Protein AF-A0A2D7X1Q6-F1 (afdb_monomer)

Mean predicted aligned error: 8.94 Å

Structure (mmCIF, N/CA/C/O backbone):
data_AF-A0A2D7X1Q6-F1
#
_entry.id   AF-A0A2D7X1Q6-F1
#
loop_
_atom_site.group_PDB
_atom_site.id
_atom_site.type_symbol
_atom_site.label_atom_id
_atom_site.label_alt_id
_atom_site.label_comp_id
_atom_site.label_asym_id
_atom_site.label_entity_id
_atom_site.label_seq_id
_atom_site.pdbx_PDB_ins_code
_atom_site.Cartn_x
_atom_site.Cartn_y
_atom_site.Cartn_z
_atom_site.occupancy
_atom_site.B_iso_or_equiv
_atom_site.auth_seq_id
_atom_site.auth_comp_id
_atom_site.auth_asym_id
_atom_site.auth_atom_id
_atom_site.pdbx_PDB_model_num
ATOM 1 N N . MET A 1 1 ? -35.475 -13.681 11.401 1.00 37.97 1 MET A N 1
ATOM 2 C CA . MET A 1 1 ? -34.870 -12.808 12.432 1.00 37.97 1 MET A CA 1
ATOM 3 C C . MET A 1 1 ? -33.522 -12.323 11.919 1.00 37.97 1 MET A C 1
ATOM 5 O O . MET A 1 1 ? -32.548 -13.057 12.007 1.00 37.97 1 MET A O 1
ATOM 9 N N . SER A 1 2 ? -33.467 -11.133 11.322 1.00 39.12 2 SER A N 1
ATOM 10 C CA . SER A 1 2 ? -32.211 -10.564 10.817 1.00 39.12 2 SER A CA 1
ATOM 11 C C . SER A 1 2 ? -31.466 -9.887 11.966 1.00 39.12 2 SER A C 1
ATOM 13 O O . SER A 1 2 ? -31.997 -8.979 12.609 1.00 39.12 2 SER A O 1
ATOM 15 N N . LYS A 1 3 ? -30.260 -10.377 12.273 1.00 38.25 3 LYS A N 1
ATOM 16 C CA . LYS A 1 3 ? -29.375 -9.800 13.291 1.00 38.25 3 LYS A CA 1
ATOM 17 C C . LYS A 1 3 ? -29.028 -8.363 12.891 1.00 38.25 3 LYS A C 1
ATOM 19 O O . LYS A 1 3 ? -28.549 -8.116 11.791 1.00 38.25 3 LYS A O 1
ATOM 24 N N . LYS A 1 4 ? -29.289 -7.417 13.795 1.00 36.44 4 LYS A N 1
ATOM 25 C CA . LYS A 1 4 ? -28.905 -6.008 13.655 1.00 36.44 4 LYS A CA 1
ATOM 26 C C . LYS A 1 4 ? -27.375 -5.900 13.645 1.00 36.44 4 LYS A C 1
ATOM 28 O O . LYS A 1 4 ? -26.753 -6.169 14.670 1.00 36.44 4 LYS A O 1
ATOM 33 N N . LEU A 1 5 ? -26.786 -5.459 12.534 1.00 44.16 5 LEU A N 1
ATOM 34 C CA . LEU A 1 5 ? -25.429 -4.908 12.516 1.00 44.16 5 LEU A CA 1
ATOM 35 C C . LEU A 1 5 ? -25.474 -3.546 13.216 1.00 44.16 5 LEU A C 1
ATOM 37 O O . LEU A 1 5 ? -25.910 -2.550 12.645 1.00 44.16 5 LEU A O 1
ATOM 41 N N . LYS A 1 6 ? -25.074 -3.506 14.489 1.00 38.91 6 LYS A N 1
ATOM 42 C CA . LYS A 1 6 ? -24.749 -2.246 15.163 1.00 38.91 6 LYS A CA 1
ATOM 43 C C . LYS A 1 6 ? -23.314 -1.881 14.801 1.00 38.91 6 LYS A C 1
ATOM 45 O O . LYS A 1 6 ? -22.412 -2.028 15.617 1.00 38.91 6 LYS A O 1
ATOM 50 N N . ASN A 1 7 ? -23.121 -1.401 13.579 1.00 47.66 7 ASN A N 1
ATOM 51 C CA . ASN A 1 7 ? -21.917 -0.664 13.224 1.00 47.66 7 ASN A CA 1
ATOM 52 C C . ASN A 1 7 ? -21.979 0.682 13.962 1.00 47.66 7 ASN A C 1
ATOM 54 O O . ASN A 1 7 ? -22.537 1.652 13.460 1.00 47.66 7 ASN A O 1
ATOM 58 N N . LYS A 1 8 ? -21.488 0.713 15.207 1.00 41.91 8 LYS A N 1
ATOM 59 C CA . LYS A 1 8 ? -21.227 1.961 15.931 1.00 41.91 8 LYS A CA 1
ATOM 60 C C . LYS A 1 8 ? -19.909 2.525 15.407 1.00 41.91 8 LYS A C 1
ATOM 62 O O . LYS A 1 8 ? -18.859 2.233 15.964 1.00 41.91 8 LYS A O 1
ATOM 67 N N . PHE A 1 9 ? -19.974 3.277 14.317 1.00 53.94 9 PHE A N 1
ATOM 68 C CA . PHE A 1 9 ? -18.867 4.126 13.893 1.00 53.94 9 PHE A CA 1
ATOM 69 C C . PHE A 1 9 ? -19.153 5.544 14.371 1.00 53.94 9 PHE A C 1
ATOM 71 O O . PHE A 1 9 ? -20.186 6.117 14.031 1.00 53.94 9 PHE A O 1
ATOM 78 N N . GLU A 1 10 ? -18.241 6.074 15.178 1.00 46.03 10 GLU A N 1
ATOM 79 C CA . GLU A 1 10 ? -18.196 7.474 15.596 1.00 46.03 10 GLU A CA 1
ATOM 80 C C . GLU A 1 10 ? -16.799 8.060 15.301 1.00 46.03 10 GLU A C 1
ATOM 82 O O . GLU A 1 10 ? -15.846 7.302 15.107 1.00 46.03 10 GLU A O 1
ATOM 87 N N . PRO A 1 11 ? -16.696 9.390 15.128 1.00 45.84 11 PRO A N 1
ATOM 88 C CA . PRO A 1 11 ? -16.008 9.985 13.982 1.00 45.84 11 PRO A CA 1
ATOM 89 C C . PRO A 1 11 ? -14.605 10.532 14.306 1.00 45.84 11 PRO A C 1
ATOM 91 O O . PRO A 1 11 ? -14.367 11.021 15.406 1.00 45.84 11 PRO A O 1
ATOM 94 N N . GLY A 1 12 ? -13.693 10.514 13.317 1.00 46.56 12 GLY A N 1
ATOM 95 C CA . GLY A 1 12 ? -12.387 11.208 13.376 1.00 46.56 12 GLY A CA 1
ATOM 96 C C . GLY A 1 12 ? -11.129 10.331 13.288 1.00 46.56 12 GLY A C 1
ATOM 97 O O . GLY A 1 12 ? -10.021 10.839 13.411 1.00 46.56 12 GLY A O 1
ATOM 98 N N . GLN A 1 13 ? -11.277 9.024 13.081 1.00 49.72 13 GLN A N 1
ATOM 99 C CA . GLN A 1 13 ? -10.181 8.057 12.997 1.00 49.72 13 GLN A CA 1
ATOM 100 C C . GLN A 1 13 ? -10.241 7.423 11.606 1.00 49.72 13 GLN A C 1
ATOM 102 O O . GLN A 1 13 ? -11.259 6.813 11.275 1.00 49.72 13 GLN A O 1
ATOM 107 N N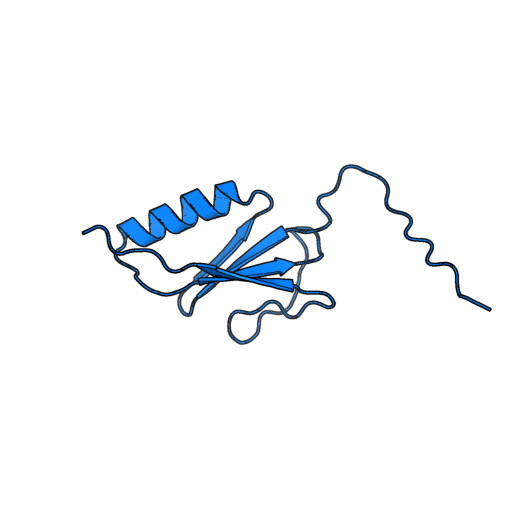 . ASN A 1 14 ? -9.212 7.578 10.768 1.00 56.16 14 ASN A N 1
ATOM 108 C CA . ASN A 1 14 ? -9.145 6.835 9.509 1.00 56.16 14 ASN A CA 1
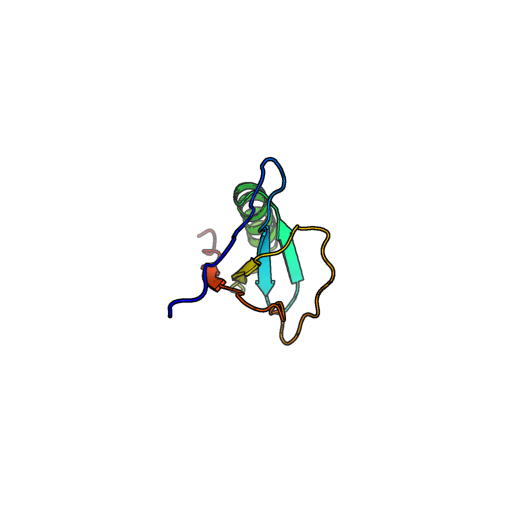ATOM 109 C C . ASN A 1 14 ? -9.132 5.340 9.849 1.00 56.16 14 ASN A C 1
ATOM 111 O O . ASN A 1 14 ? -8.142 4.791 10.320 1.00 56.16 14 ASN A O 1
ATOM 115 N N . THR A 1 15 ? -10.279 4.692 9.661 1.00 78.81 15 THR A N 1
ATOM 116 C CA . THR A 1 15 ? -10.474 3.257 9.914 1.00 78.81 15 THR A CA 1
ATOM 117 C C . THR A 1 15 ? -9.867 2.399 8.814 1.00 78.81 15 THR A C 1
ATOM 119 O O . THR A 1 15 ? -9.975 1.178 8.867 1.00 78.81 15 THR A O 1
ATOM 122 N N . MET A 1 16 ? -9.257 3.035 7.814 1.00 87.50 16 MET A N 1
ATOM 123 C CA . MET A 1 16 ? -8.635 2.396 6.674 1.00 87.50 16 MET A CA 1
ATOM 124 C C . MET A 1 16 ? -7.381 3.163 6.271 1.00 87.50 16 MET A C 1
ATOM 126 O O . MET A 1 16 ? -7.328 4.383 6.429 1.00 87.50 16 MET A O 1
ATOM 130 N N . HIS A 1 17 ? -6.416 2.454 5.702 1.00 91.31 17 HIS A N 1
ATOM 131 C CA . HIS A 1 17 ? -5.244 3.041 5.065 1.00 91.31 17 HIS A CA 1
ATOM 132 C C . HIS A 1 17 ? -4.958 2.339 3.739 1.00 91.31 17 HIS A C 1
ATOM 134 O O . HIS A 1 17 ? -5.436 1.232 3.478 1.00 91.31 17 HIS A O 1
ATOM 140 N N . PHE A 1 18 ? -4.177 2.994 2.894 1.00 92.19 18 PHE A N 1
ATOM 141 C CA . PHE A 1 18 ? -3.665 2.410 1.669 1.00 92.19 18 PHE A CA 1
ATOM 142 C C . PHE A 1 18 ? -2.355 1.691 1.952 1.00 92.19 18 PHE A C 1
ATOM 144 O O . PHE A 1 18 ? -1.522 2.189 2.703 1.00 92.19 18 PHE A O 1
ATOM 151 N N . PHE A 1 19 ? -2.162 0.544 1.318 1.00 93.00 19 PHE A N 1
ATOM 152 C CA . PHE A 1 19 ? -0.920 -0.213 1.360 1.00 93.00 19 PHE A CA 1
ATOM 153 C C . PHE A 1 19 ? -0.487 -0.509 -0.071 1.00 93.00 19 PHE A C 1
ATOM 155 O O . PHE A 1 19 ? -1.238 -1.107 -0.841 1.00 93.00 19 PHE A O 1
ATOM 162 N N . ALA A 1 20 ? 0.709 -0.070 -0.438 1.00 92.44 20 ALA A N 1
ATOM 163 C CA . ALA A 1 20 ? 1.316 -0.323 -1.731 1.00 92.44 20 ALA A CA 1
ATOM 164 C C . ALA A 1 20 ? 2.548 -1.203 -1.548 1.00 92.44 20 ALA A C 1
ATOM 166 O O . ALA A 1 20 ? 3.395 -0.905 -0.709 1.00 92.44 20 ALA A O 1
ATOM 167 N N . ALA A 1 21 ? 2.685 -2.257 -2.348 1.00 91.75 21 ALA A N 1
ATOM 168 C CA . ALA A 1 21 ? 3.863 -3.114 -2.287 1.00 91.75 21 ALA A CA 1
ATOM 169 C C . ALA A 1 21 ? 4.279 -3.685 -3.639 1.00 91.75 21 ALA A C 1
ATOM 171 O O . ALA A 1 21 ? 3.456 -3.920 -4.527 1.00 91.75 21 ALA A O 1
ATOM 172 N N . ASN A 1 22 ? 5.577 -3.939 -3.765 1.00 88.50 22 ASN A N 1
ATOM 173 C CA . ASN A 1 22 ? 6.192 -4.712 -4.832 1.00 88.50 22 ASN A CA 1
ATOM 174 C C . ASN A 1 22 ? 7.240 -5.676 -4.241 1.00 88.50 22 ASN A C 1
ATOM 176 O O . ASN A 1 22 ? 7.414 -5.757 -3.027 1.00 88.50 22 ASN A O 1
ATOM 180 N N . ALA A 1 23 ? 7.967 -6.395 -5.099 1.00 85.25 23 ALA A N 1
ATOM 181 C CA . ALA A 1 23 ? 8.945 -7.395 -4.662 1.00 85.25 23 ALA A CA 1
ATOM 182 C C . ALA A 1 23 ? 10.140 -6.839 -3.849 1.00 85.25 23 ALA A C 1
ATOM 184 O O . ALA A 1 23 ? 10.855 -7.610 -3.210 1.00 85.25 23 ALA A O 1
ATOM 185 N N . PHE A 1 24 ? 10.381 -5.526 -3.883 1.00 83.44 24 PHE A N 1
ATOM 186 C CA . PHE A 1 24 ? 11.549 -4.876 -3.279 1.00 83.44 24 PHE A CA 1
ATOM 187 C C . PHE A 1 24 ? 11.194 -3.999 -2.080 1.00 83.44 24 PHE A C 1
ATOM 189 O O . PHE A 1 24 ? 12.046 -3.774 -1.220 1.00 83.44 24 PHE A O 1
ATOM 196 N N . HIS A 1 25 ? 9.971 -3.469 -2.028 1.00 86.69 25 HIS A N 1
ATOM 197 C CA . HIS A 1 25 ? 9.575 -2.494 -1.025 1.00 86.69 25 HIS A CA 1
ATOM 198 C C . HIS A 1 25 ? 8.053 -2.432 -0.843 1.00 86.69 25 HIS A C 1
ATOM 200 O O . HIS A 1 25 ? 7.280 -2.833 -1.713 1.00 86.69 25 HIS A O 1
ATOM 206 N N . TRP A 1 26 ? 7.626 -1.901 0.299 1.00 89.12 26 TRP A N 1
ATOM 207 C CA . TRP A 1 26 ? 6.228 -1.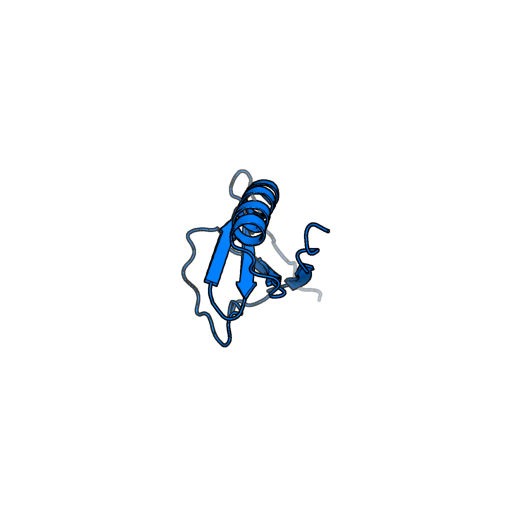646 0.619 1.00 89.12 26 TRP A CA 1
ATOM 208 C C . TRP A 1 26 ? 6.095 -0.356 1.427 1.00 89.12 26 TRP A C 1
ATOM 210 O O . TRP A 1 26 ? 7.000 0.004 2.174 1.00 89.12 26 TRP A O 1
ATOM 220 N N . GLN A 1 27 ? 4.969 0.334 1.273 1.00 89.38 27 GLN A N 1
ATOM 221 C CA . GLN A 1 27 ? 4.650 1.550 2.007 1.00 89.38 27 GLN A CA 1
ATOM 222 C C . GLN A 1 27 ? 3.150 1.623 2.293 1.00 89.38 27 GLN A C 1
ATOM 224 O O . GLN A 1 27 ? 2.322 1.253 1.459 1.00 89.38 27 GLN A O 1
ATOM 229 N N . ALA A 1 28 ? 2.806 2.130 3.473 1.00 90.31 28 ALA A N 1
ATOM 230 C CA . ALA A 1 28 ? 1.438 2.385 3.889 1.00 90.31 28 ALA A CA 1
ATOM 231 C C . ALA A 1 28 ? 1.209 3.892 4.073 1.00 90.31 28 ALA A C 1
ATOM 233 O O . ALA A 1 28 ? 2.117 4.607 4.493 1.00 90.31 28 ALA A O 1
ATOM 234 N N . ALA A 1 29 ? 0.010 4.372 3.752 1.00 88.56 29 ALA A N 1
ATOM 235 C CA . ALA A 1 29 ? -0.334 5.790 3.799 1.00 88.56 29 ALA A CA 1
ATOM 236 C C . ALA A 1 29 ? -1.817 6.004 4.108 1.00 88.56 29 ALA A C 1
ATOM 238 O O . ALA A 1 29 ? -2.675 5.215 3.706 1.00 88.56 29 ALA A O 1
ATOM 239 N N . ASN A 1 30 ? -2.133 7.107 4.783 1.00 87.25 30 ASN A N 1
ATOM 240 C CA . ASN A 1 30 ? -3.520 7.506 5.045 1.00 87.25 30 ASN A CA 1
ATOM 241 C C . ASN A 1 30 ? -4.097 8.384 3.928 1.00 87.25 30 ASN A C 1
ATOM 243 O O . ASN A 1 30 ? -5.317 8.435 3.770 1.00 87.25 30 ASN A O 1
ATOM 247 N N . ASP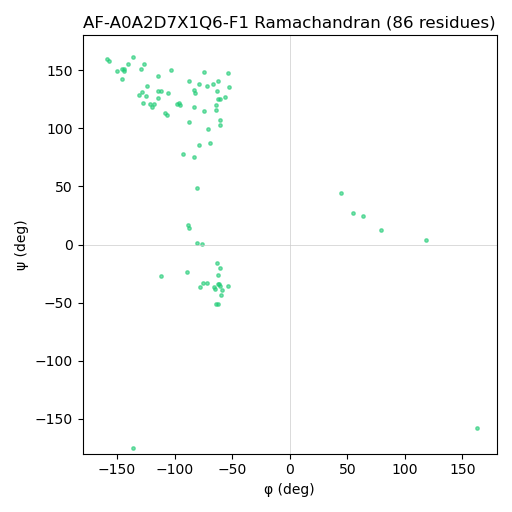 A 1 31 ? -3.236 9.059 3.163 1.00 83.38 31 ASP A N 1
ATOM 248 C CA . ASP A 1 31 ? -3.616 9.879 2.016 1.00 83.38 31 ASP A CA 1
ATOM 249 C C . ASP A 1 31 ? -3.057 9.246 0.725 1.00 83.38 31 ASP A C 1
ATOM 251 O O . ASP A 1 31 ? -1.854 8.998 0.628 1.00 83.38 31 ASP A O 1
ATOM 255 N N . PRO A 1 32 ? -3.888 8.980 -0.300 1.00 74.69 32 PRO A N 1
ATOM 256 C CA . PRO A 1 32 ? -3.407 8.441 -1.572 1.00 74.69 32 PRO A CA 1
ATOM 257 C C . PRO A 1 32 ? -2.403 9.364 -2.285 1.00 74.69 32 PRO A C 1
ATOM 259 O O . PRO A 1 32 ? -1.641 8.891 -3.128 1.00 74.69 32 PRO A O 1
ATOM 262 N N . ARG A 1 33 ? -2.364 10.663 -1.959 1.00 81.12 33 ARG A N 1
ATOM 263 C CA . ARG A 1 33 ? -1.359 11.606 -2.476 1.00 81.12 33 ARG A CA 1
ATOM 264 C C . ARG A 1 33 ? 0.048 11.268 -1.990 1.00 81.12 33 ARG A C 1
ATOM 266 O O . ARG A 1 33 ? 0.976 11.347 -2.785 1.00 81.12 33 ARG A O 1
ATOM 273 N N . GLU A 1 34 ? 0.192 10.802 -0.748 1.00 82.69 34 GLU A N 1
ATOM 274 C CA . GLU A 1 34 ? 1.485 10.358 -0.202 1.00 82.69 34 GLU A CA 1
ATOM 275 C C . GLU A 1 34 ? 2.031 9.157 -0.986 1.00 82.69 34 GLU A C 1
ATOM 277 O O . GLU A 1 34 ? 3.238 9.040 -1.190 1.00 82.69 34 GLU A O 1
ATOM 282 N N . LEU A 1 35 ? 1.144 8.284 -1.479 1.00 82.75 35 LEU A N 1
ATOM 283 C CA . LEU A 1 35 ? 1.537 7.190 -2.368 1.00 82.75 35 LEU A CA 1
ATOM 284 C C . LEU A 1 35 ? 1.913 7.676 -3.768 1.00 82.75 35 LEU A C 1
ATOM 286 O O . LEU A 1 35 ? 2.790 7.081 -4.384 1.00 82.75 35 LEU A O 1
ATOM 290 N N . SER A 1 36 ? 1.287 8.741 -4.276 1.00 79.69 36 SER A N 1
ATOM 291 C CA . SER A 1 36 ? 1.661 9.327 -5.571 1.00 79.69 36 SER A CA 1
ATOM 292 C C . SER A 1 36 ? 3.083 9.883 -5.536 1.00 79.69 36 SER A C 1
ATOM 294 O O . SER A 1 36 ? 3.899 9.500 -6.371 1.00 79.69 36 SER A O 1
ATOM 296 N N . ASP A 1 37 ? 3.393 10.716 -4.538 1.00 80.19 37 ASP A N 1
ATOM 297 C CA . ASP A 1 37 ? 4.735 11.288 -4.355 1.00 80.19 37 ASP A CA 1
ATOM 298 C C . ASP A 1 37 ? 5.783 10.180 -4.177 1.00 80.19 37 ASP A C 1
ATOM 300 O O . ASP A 1 37 ? 6.887 10.222 -4.730 1.00 80.19 37 ASP A O 1
ATOM 304 N N . PHE A 1 38 ? 5.407 9.129 -3.448 1.00 80.88 38 PHE A N 1
ATOM 305 C CA . PHE A 1 38 ? 6.218 7.936 -3.289 1.00 80.88 38 PHE A CA 1
ATOM 306 C C . PHE A 1 38 ? 6.464 7.216 -4.623 1.00 80.88 38 PHE A C 1
ATOM 308 O O . PHE A 1 38 ? 7.617 6.959 -4.970 1.00 80.88 38 PHE A O 1
ATOM 315 N N . PHE A 1 39 ? 5.430 6.925 -5.413 1.00 81.38 39 PHE A N 1
ATOM 316 C CA . PHE A 1 39 ? 5.600 6.270 -6.711 1.00 81.38 39 PHE A CA 1
ATOM 317 C C . PHE A 1 39 ? 6.453 7.097 -7.673 1.00 81.38 39 PHE A C 1
ATOM 319 O O . PHE A 1 39 ? 7.2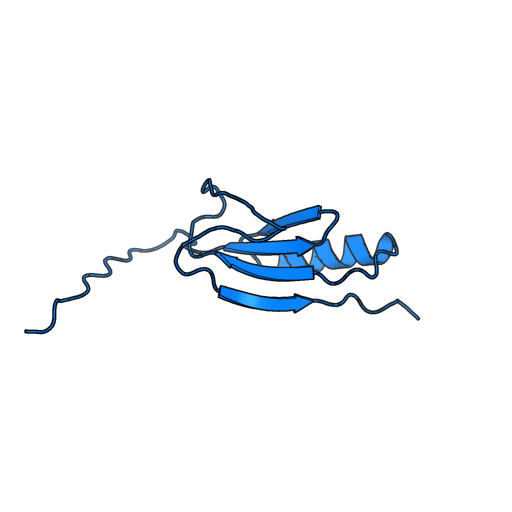66 6.529 -8.405 1.00 81.38 39 PHE A O 1
ATOM 326 N N . ASP A 1 40 ? 6.334 8.423 -7.639 1.00 78.06 40 ASP A N 1
ATOM 327 C CA . ASP A 1 40 ? 7.172 9.310 -8.442 1.00 78.06 40 ASP A CA 1
ATOM 328 C C . ASP A 1 40 ? 8.649 9.233 -8.0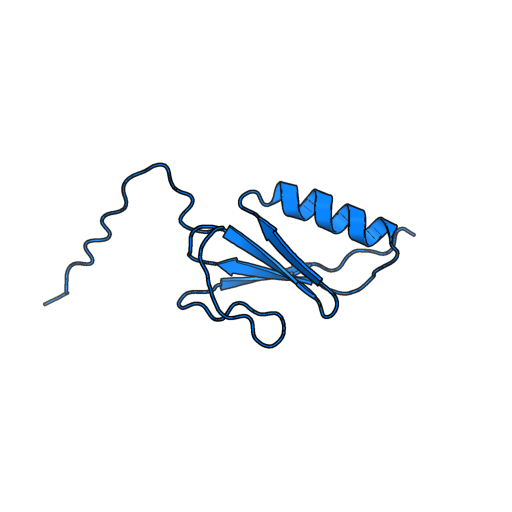26 1.00 78.06 40 ASP A C 1
ATOM 330 O O . ASP A 1 40 ? 9.524 9.150 -8.892 1.00 78.06 40 ASP A O 1
ATOM 334 N N . SER A 1 41 ? 8.949 9.119 -6.727 1.00 71.00 41 SER A N 1
ATOM 335 C CA . SER A 1 41 ? 10.323 8.876 -6.258 1.00 71.00 41 SER A CA 1
ATOM 336 C C . SER A 1 41 ? 10.902 7.548 -6.776 1.00 71.00 41 SER A C 1
ATOM 338 O O . SER A 1 41 ? 12.087 7.456 -7.101 1.00 71.00 41 SER A O 1
ATOM 340 N N . PHE A 1 42 ? 10.064 6.518 -6.934 1.00 70.75 42 PHE A N 1
ATOM 341 C CA . PHE A 1 42 ? 10.475 5.215 -7.463 1.00 70.75 42 PHE A CA 1
ATOM 342 C C . PHE A 1 42 ? 10.688 5.227 -8.979 1.00 70.75 42 PHE A C 1
ATOM 344 O O . PHE A 1 42 ? 11.613 4.569 -9.467 1.00 70.75 42 PH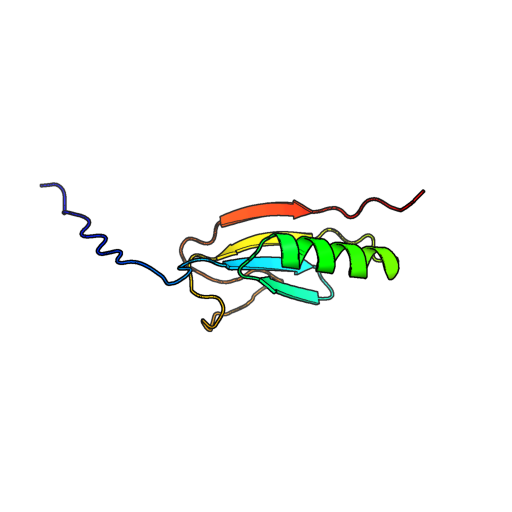E A O 1
ATOM 351 N N . LYS A 1 43 ? 9.915 6.034 -9.718 1.00 70.25 43 LYS A N 1
ATOM 352 C CA . LYS A 1 43 ? 10.181 6.296 -11.141 1.00 70.25 43 LYS A CA 1
ATOM 353 C C . LYS A 1 43 ? 11.555 6.928 -11.346 1.00 70.25 43 LYS A C 1
ATOM 355 O O . LYS A 1 43 ? 12.284 6.493 -12.232 1.00 70.25 43 LYS A O 1
ATOM 360 N N . MET A 1 44 ? 11.940 7.901 -10.511 1.00 60.50 44 MET A N 1
ATOM 361 C CA . MET A 1 44 ? 13.255 8.561 -10.605 1.00 60.50 44 MET A CA 1
ATOM 362 C C . MET A 1 44 ? 14.426 7.591 -10.391 1.00 60.50 44 MET A C 1
ATOM 364 O O . MET A 1 44 ? 15.510 7.805 -10.927 1.00 60.50 44 MET A O 1
ATOM 368 N N . ASN A 1 45 ? 14.200 6.500 -9.656 1.00 65.81 45 ASN A N 1
ATOM 369 C CA . ASN A 1 45 ? 15.182 5.438 -9.436 1.00 65.81 45 ASN A CA 1
ATOM 370 C C . ASN A 1 45 ? 15.158 4.344 -10.529 1.00 65.81 45 ASN A C 1
ATOM 372 O O . ASN A 1 45 ? 15.731 3.272 -10.329 1.00 65.81 45 ASN A O 1
ATOM 376 N N . ASN A 1 46 ? 14.505 4.590 -11.676 1.00 62.25 46 ASN A N 1
ATOM 377 C CA . ASN A 1 46 ? 14.353 3.660 -12.806 1.00 62.25 46 ASN A CA 1
ATOM 378 C C . ASN A 1 46 ? 13.739 2.296 -12.439 1.00 62.25 46 ASN A C 1
ATOM 380 O O . ASN A 1 46 ? 13.986 1.291 -13.111 1.00 62.25 46 ASN A O 1
ATOM 384 N N . GLN A 1 47 ? 12.920 2.229 -11.386 1.00 66.44 47 GLN A N 1
ATOM 385 C CA . GLN A 1 47 ? 12.215 0.998 -11.045 1.00 66.44 47 GLN A CA 1
ATOM 386 C C . GLN A 1 47 ? 10.889 0.926 -11.812 1.00 66.44 47 GLN A C 1
ATOM 388 O O . GLN A 1 47 ? 9.921 1.602 -11.480 1.00 66.44 47 GLN A O 1
ATOM 393 N N . THR A 1 48 ? 10.833 0.072 -12.836 1.00 74.44 48 THR A N 1
ATOM 394 C CA . THR A 1 48 ? 9.644 -0.160 -13.686 1.00 74.44 48 THR A CA 1
ATOM 395 C C . THR A 1 48 ? 8.713 -1.246 -13.141 1.00 74.44 48 THR A C 1
ATOM 397 O O . THR A 1 48 ? 7.884 -1.813 -13.855 1.00 74.44 48 THR A O 1
ATOM 400 N N . ILE 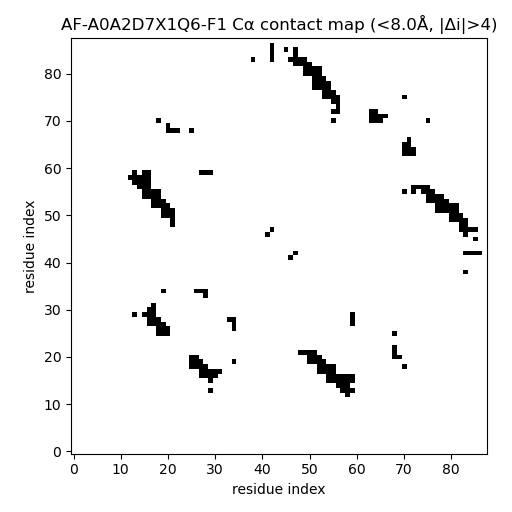A 1 49 ? 8.873 -1.589 -11.866 1.00 82.31 49 ILE A N 1
ATOM 401 C CA . ILE A 1 49 ? 8.239 -2.761 -11.274 1.00 82.31 49 ILE A CA 1
ATOM 402 C C . ILE A 1 49 ? 6.803 -2.405 -10.879 1.00 82.31 49 ILE A C 1
ATOM 404 O O . ILE A 1 49 ? 6.603 -1.396 -10.199 1.00 82.31 49 ILE A O 1
ATOM 408 N N . PRO A 1 50 ? 5.806 -3.224 -11.258 1.00 86.12 50 PRO A N 1
ATOM 409 C CA . PRO A 1 50 ? 4.425 -3.002 -10.860 1.00 86.12 50 PRO A CA 1
ATOM 410 C C . PRO A 1 50 ? 4.244 -3.067 -9.342 1.00 86.12 50 PRO A C 1
ATOM 412 O O . PRO A 1 50 ? 4.802 -3.934 -8.667 1.00 86.12 50 PRO A O 1
ATOM 415 N N . TRP A 1 51 ? 3.403 -2.181 -8.828 1.00 89.62 51 TRP A N 1
ATOM 416 C CA . TRP A 1 51 ? 3.001 -2.125 -7.430 1.00 89.62 51 TRP A CA 1
ATOM 417 C C . TRP A 1 51 ? 1.576 -2.635 -7.281 1.00 89.62 51 TRP A C 1
ATOM 419 O O . TRP A 1 51 ? 0.676 -2.180 -7.985 1.00 89.62 51 TRP A O 1
ATOM 429 N N . SER A 1 52 ? 1.337 -3.544 -6.345 1.00 92.00 52 SER A N 1
ATOM 430 C CA . SER A 1 52 ? -0.021 -3.881 -5.923 1.00 92.00 52 SER A CA 1
ATOM 431 C C . SER A 1 52 ? -0.498 -2.865 -4.895 1.00 92.00 52 SER A C 1
ATOM 433 O O . SER A 1 52 ? 0.231 -2.548 -3.958 1.00 92.00 52 SER A O 1
ATOM 435 N N . LEU A 1 53 ? -1.719 -2.364 -5.077 1.00 92.25 53 LEU A N 1
ATOM 436 C CA . LEU A 1 53 ? -2.350 -1.405 -4.177 1.00 92.25 53 LEU A CA 1
ATOM 437 C C . LEU A 1 53 ? -3.533 -2.058 -3.467 1.00 92.25 53 LEU A C 1
ATOM 439 O O . LEU A 1 53 ? -4.405 -2.654 -4.109 1.00 92.25 53 LEU A O 1
ATOM 443 N N . TYR A 1 54 ? -3.586 -1.882 -2.155 1.00 93.06 54 TYR A N 1
ATOM 444 C CA . TYR A 1 54 ? -4.611 -2.423 -1.280 1.00 93.06 54 TYR A CA 1
ATOM 445 C C . TYR A 1 54 ? -5.203 -1.325 -0.394 1.00 93.06 54 TYR A C 1
ATOM 447 O O . TYR A 1 54 ? -4.531 -0.354 -0.049 1.00 93.06 54 TYR A O 1
ATOM 455 N N . LEU A 1 55 ? -6.464 -1.500 -0.015 1.00 93.19 55 LEU A N 1
ATOM 456 C CA . LEU A 1 55 ? -7.146 -0.742 1.020 1.00 93.19 55 LEU A CA 1
ATOM 457 C C . LEU A 1 55 ? -7.321 -1.668 2.222 1.00 93.19 55 LEU A C 1
ATOM 459 O O . LEU A 1 55 ? -8.033 -2.674 2.153 1.00 93.19 55 LEU A O 1
ATOM 463 N N . VAL A 1 56 ? -6.635 -1.340 3.308 1.00 93.56 56 VAL A N 1
ATOM 464 C CA . VAL A 1 56 ? -6.608 -2.132 4.534 1.00 93.56 56 VAL A CA 1
ATOM 465 C C . VAL A 1 56 ? -7.643 -1.551 5.493 1.00 93.56 56 VAL A C 1
ATOM 467 O O . VAL A 1 56 ? -7.520 -0.377 5.841 1.00 93.56 56 VAL A O 1
ATOM 470 N N . PRO A 1 57 ? -8.643 -2.320 5.963 1.00 92.56 57 PRO A N 1
ATOM 471 C CA . PRO A 1 57 ? -9.698 -1.819 6.845 1.00 92.56 57 PRO A CA 1
ATOM 472 C C . PRO A 1 57 ? -9.245 -1.732 8.312 1.00 92.56 57 PRO A C 1
ATOM 474 O O . PRO A 1 57 ? -9.902 -2.245 9.220 1.00 92.56 57 PRO A O 1
ATOM 477 N N . ARG A 1 58 ? -8.076 -1.130 8.542 1.00 88.06 58 ARG A N 1
ATOM 478 C CA . ARG A 1 58 ? -7.500 -0.888 9.865 1.00 88.06 58 ARG A CA 1
ATOM 479 C C . ARG A 1 58 ? -6.832 0.490 9.910 1.00 88.06 58 ARG A C 1
ATOM 481 O O . ARG A 1 58 ? -6.397 0.976 8.865 1.00 88.06 58 ARG A O 1
ATOM 488 N N . PRO A 1 59 ? -6.698 1.114 11.092 1.00 89.25 59 PRO A N 1
ATOM 489 C CA . PRO A 1 59 ? -5.834 2.282 11.270 1.00 89.25 59 PRO A CA 1
ATOM 490 C C . PRO A 1 59 ? -4.401 2.017 10.786 1.00 89.25 59 PRO A C 1
ATOM 492 O O . PRO A 1 59 ? -3.919 0.894 10.927 1.00 89.25 59 PRO A O 1
ATOM 495 N N . LEU A 1 60 ? -3.717 3.042 10.266 1.00 86.81 60 LEU A N 1
ATOM 496 C CA . LEU A 1 60 ? -2.345 2.942 9.733 1.00 86.81 60 LEU A CA 1
ATOM 497 C C . LEU A 1 60 ? -1.334 2.337 10.722 1.00 86.81 60 LEU A C 1
ATOM 499 O O . LEU A 1 60 ? -0.455 1.593 10.313 1.00 86.81 60 LEU A O 1
ATOM 503 N N . GLU A 1 61 ? -1.482 2.623 12.015 1.00 87.81 61 GLU A N 1
ATOM 504 C CA . GLU A 1 61 ? -0.587 2.138 13.081 1.00 87.81 61 GLU A CA 1
ATOM 505 C C . GLU A 1 61 ? -0.888 0.697 13.526 1.00 87.81 61 GLU A C 1
ATOM 507 O O . GLU A 1 61 ? -0.276 0.189 14.463 1.00 87.81 61 GLU A O 1
ATOM 512 N N . SER A 1 62 ? -1.868 0.038 12.905 1.00 87.31 62 SER A N 1
ATOM 513 C CA . SER A 1 62 ? -2.242 -1.321 13.292 1.00 87.31 62 SER A CA 1
ATOM 514 C C . SER A 1 62 ? -1.175 -2.317 12.866 1.00 87.31 62 SER A C 1
ATOM 516 O O . SER A 1 62 ? -0.737 -2.306 11.721 1.00 87.31 62 SER A O 1
ATOM 518 N N . GLU A 1 63 ? -0.850 -3.250 13.752 1.00 88.19 63 GLU A N 1
ATOM 519 C CA . GLU A 1 63 ? -0.008 -4.393 13.411 1.00 88.19 63 GLU A CA 1
ATOM 520 C C . GLU A 1 63 ? -0.822 -5.459 12.661 1.00 88.19 63 GLU A C 1
ATOM 522 O O . GLU A 1 63 ? -1.976 -5.750 12.999 1.00 88.19 63 GLU A O 1
ATOM 527 N N . TYR A 1 64 ? -0.219 -6.032 11.621 1.00 90.06 64 TYR A N 1
ATOM 528 C CA . TYR A 1 64 ? -0.751 -7.151 10.849 1.00 90.06 64 TYR A CA 1
ATOM 529 C C . TYR A 1 64 ? 0.389 -7.898 10.155 1.00 90.06 64 TYR A C 1
ATOM 531 O O . TYR A 1 64 ? 1.476 -7.357 9.950 1.00 90.06 64 TYR A O 1
ATOM 539 N N . GLU A 1 65 ? 0.139 -9.155 9.799 1.00 93.06 65 GLU A N 1
ATOM 540 C CA . GLU A 1 65 ? 1.100 -9.954 9.044 1.00 93.06 65 GLU A CA 1
ATOM 541 C C . GLU A 1 65 ? 1.136 -9.510 7.579 1.00 93.06 65 GLU A C 1
ATOM 543 O O . GLU A 1 65 ? 0.131 -9.074 7.013 1.00 93.06 65 GLU A O 1
ATOM 548 N N . ILE A 1 66 ? 2.308 -9.633 6.962 1.00 90.38 66 ILE A N 1
ATOM 549 C CA . ILE A 1 66 ? 2.502 -9.434 5.527 1.00 90.38 66 ILE A CA 1
ATOM 550 C C . ILE A 1 66 ? 3.072 -10.741 4.989 1.00 90.38 66 ILE A C 1
ATOM 552 O O . ILE A 1 66 ? 4.146 -11.163 5.414 1.00 90.38 66 ILE A O 1
ATOM 556 N N . ASP A 1 67 ? 2.365 -11.355 4.046 1.00 91.50 67 ASP A N 1
ATOM 557 C CA . ASP A 1 67 ? 2.827 -12.540 3.324 1.00 91.50 67 ASP A CA 1
ATOM 558 C C .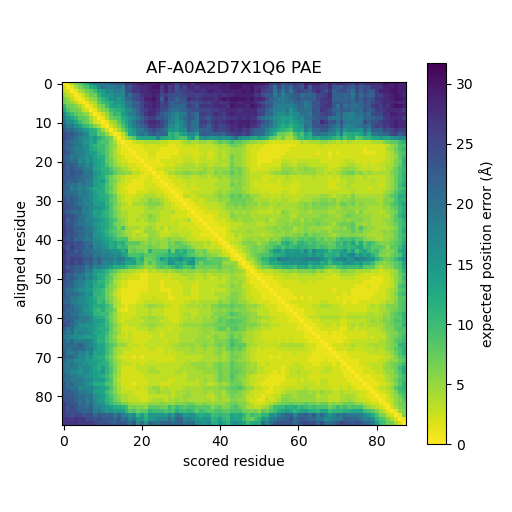 ASP A 1 67 ? 2.802 -12.250 1.826 1.00 91.50 67 ASP A C 1
ATOM 560 O O . ASP A 1 67 ? 1.877 -11.615 1.326 1.00 91.50 67 ASP A O 1
ATOM 564 N N . ASN A 1 68 ? 3.858 -12.654 1.119 1.00 88.69 68 ASN A N 1
ATOM 565 C CA . ASN A 1 68 ? 4.042 -12.401 -0.311 1.00 88.69 68 ASN A CA 1
ATOM 566 C C . ASN A 1 68 ? 3.705 -10.952 -0.744 1.00 88.69 68 ASN A C 1
ATOM 568 O O . ASN A 1 68 ? 3.053 -10.725 -1.764 1.00 88.69 68 ASN A O 1
ATOM 572 N N . TYR A 1 69 ? 4.159 -9.965 0.041 1.00 89.38 69 TYR A N 1
ATOM 573 C CA . TYR A 1 69 ? 3.936 -8.532 -0.210 1.00 89.38 69 TYR A CA 1
ATOM 574 C C . TYR A 1 69 ? 2.455 -8.102 -0.160 1.00 89.38 69 TYR A C 1
ATOM 576 O O . TYR A 1 69 ? 2.070 -7.093 -0.754 1.00 89.38 69 TYR A O 1
ATOM 584 N N . GLU A 1 70 ? 1.618 -8.852 0.555 1.00 91.25 70 GLU A N 1
ATOM 585 C CA . GLU A 1 70 ? 0.192 -8.594 0.735 1.00 91.25 70 GLU A CA 1
ATOM 586 C C . GLU A 1 70 ? -0.183 -8.600 2.232 1.00 91.25 70 GLU A C 1
ATOM 588 O O . GLU A 1 70 ? 0.197 -9.527 2.958 1.00 91.25 70 GLU A O 1
ATOM 593 N N . PRO A 1 71 ? -0.926 -7.588 2.728 1.00 92.81 71 PRO A N 1
ATOM 594 C CA . PRO A 1 71 ? -1.415 -7.571 4.106 1.00 92.81 71 PRO A CA 1
ATOM 595 C C . PRO A 1 71 ? -2.376 -8.729 4.390 1.00 92.81 71 PRO A C 1
ATOM 597 O O . PRO A 1 71 ? -3.346 -8.927 3.672 1.00 92.81 71 PRO A O 1
ATOM 600 N N . GLN A 1 72 ? -2.187 -9.450 5.486 1.00 94.88 72 GLN A N 1
ATOM 601 C CA . GLN A 1 72 ? -3.074 -10.539 5.892 1.00 94.88 72 GLN A CA 1
ATOM 602 C C . GLN A 1 72 ? -4.149 -9.992 6.838 1.00 94.88 72 GLN A C 1
ATOM 604 O O . GLN A 1 72 ? -4.054 -10.082 8.063 1.00 94.88 72 GLN A O 1
ATOM 609 N N . VAL A 1 73 ? -5.155 -9.328 6.261 1.00 92.50 73 VAL A N 1
ATOM 610 C CA . VAL A 1 73 ? -6.208 -8.630 7.012 1.00 92.50 73 VAL A CA 1
ATOM 611 C C . VAL A 1 73 ? -7.597 -9.007 6.501 1.00 92.50 73 VAL A C 1
ATOM 613 O O . VAL A 1 73 ? -7.901 -8.858 5.321 1.00 92.50 73 VAL A O 1
ATOM 616 N N . ASP A 1 74 ? -8.484 -9.413 7.412 1.00 90.44 74 ASP A N 1
ATOM 617 C CA . ASP A 1 74 ? -9.896 -9.635 7.091 1.00 90.44 74 ASP A CA 1
ATOM 618 C C . ASP A 1 74 ? -10.540 -8.379 6.492 1.00 90.44 74 ASP A C 1
ATOM 620 O O . ASP A 1 74 ? -10.505 -7.295 7.079 1.00 90.44 74 ASP A O 1
ATOM 624 N N . GLY A 1 75 ? -11.167 -8.539 5.326 1.00 88.88 75 GLY A N 1
ATOM 625 C CA . GLY A 1 75 ? -11.794 -7.436 4.601 1.00 88.88 75 GLY A CA 1
ATOM 626 C C . GLY A 1 75 ? -10.819 -6.567 3.804 1.00 88.88 75 GLY A C 1
ATOM 627 O O . GLY A 1 75 ? -11.225 -5.497 3.352 1.00 88.88 75 GLY A O 1
ATOM 628 N N . LEU A 1 76 ? -9.565 -7.001 3.624 1.00 92.44 76 LEU A N 1
ATOM 629 C CA . LEU A 1 76 ? -8.638 -6.386 2.675 1.00 92.44 76 LEU A CA 1
ATOM 630 C C . LEU A 1 76 ? -9.275 -6.293 1.285 1.00 92.44 76 LEU A C 1
ATOM 632 O O . LEU A 1 76 ? -9.849 -7.259 0.779 1.00 92.44 76 LEU A O 1
ATOM 636 N N . VAL A 1 77 ? -9.123 -5.137 0.644 1.00 93.62 77 VAL A N 1
ATOM 637 C CA . VAL A 1 77 ? -9.556 -4.934 -0.739 1.00 93.62 77 VAL A CA 1
ATOM 638 C C . VAL A 1 77 ? -8.349 -4.604 -1.599 1.00 93.62 77 VAL A C 1
ATOM 640 O O . VAL A 1 77 ? -7.692 -3.588 -1.386 1.00 93.62 77 VAL A O 1
ATOM 643 N N . ARG A 1 78 ? -8.080 -5.417 -2.623 1.00 93.38 78 ARG A N 1
ATOM 644 C CA . ARG A 1 78 ? -7.115 -5.051 -3.664 1.00 93.38 78 ARG A CA 1
ATOM 645 C C . ARG A 1 78 ? -7.738 -3.996 -4.575 1.00 93.38 78 ARG A C 1
ATOM 647 O O . ARG A 1 78 ? -8.714 -4.267 -5.268 1.00 93.38 78 ARG A O 1
ATOM 654 N N . VAL A 1 79 ? -7.168 -2.796 -4.563 1.00 90.81 79 VAL A N 1
ATOM 655 C CA . VAL A 1 79 ? -7.633 -1.648 -5.356 1.00 90.81 79 VAL A CA 1
ATOM 656 C C . VAL A 1 79 ? -7.188 -1.790 -6.808 1.00 90.81 79 VAL A C 1
ATOM 658 O O . VAL A 1 79 ? -7.929 -1.445 -7.724 1.00 90.81 79 VAL A O 1
ATOM 661 N N . GLY A 1 80 ? -5.986 -2.327 -7.031 1.00 89.88 80 GLY A N 1
ATOM 662 C CA . GLY A 1 80 ? -5.478 -2.561 -8.375 1.00 89.88 80 GLY A CA 1
ATOM 663 C C . GLY A 1 80 ? -3.973 -2.770 -8.423 1.00 89.88 80 GLY A C 1
ATOM 664 O O . GLY A 1 80 ? -3.338 -3.166 -7.444 1.00 89.88 80 GLY A O 1
ATOM 665 N N . THR A 1 81 ? -3.405 -2.526 -9.599 1.00 88.94 81 THR A N 1
ATOM 666 C CA . THR A 1 81 ? -1.961 -2.533 -9.837 1.00 88.94 81 THR A CA 1
ATOM 667 C C . THR A 1 81 ? -1.568 -1.197 -10.445 1.00 88.94 81 THR A C 1
ATOM 669 O O . THR A 1 81 ? -2.172 -0.765 -11.425 1.00 88.94 81 THR A O 1
ATOM 672 N N . TYR A 1 82 ? -0.576 -0.544 -9.855 1.00 84.25 82 TYR A N 1
ATOM 673 C CA . TYR A 1 82 ? 0.043 0.652 -10.397 1.00 84.25 82 TYR A CA 1
ATOM 674 C C . TYR A 1 82 ? 1.288 0.253 -11.181 1.00 84.25 82 TYR A C 1
ATOM 676 O O . TYR A 1 82 ? 2.211 -0.351 -10.632 1.00 84.25 82 TYR A O 1
ATOM 684 N N . GLN A 1 83 ? 1.312 0.578 -12.469 1.00 82.88 83 GLN A N 1
ATOM 685 C CA . GLN A 1 83 ? 2.476 0.363 -13.314 1.00 82.88 83 GLN A CA 1
ATOM 686 C C . GLN A 1 83 ? 3.128 1.721 -13.584 1.00 82.88 83 GLN A C 1
ATOM 688 O O . GLN A 1 83 ? 2.515 2.548 -14.260 1.00 82.88 83 GLN A O 1
ATOM 693 N N . PRO A 1 84 ? 4.329 1.988 -13.042 1.00 70.94 84 PRO A N 1
ATOM 694 C CA . PRO A 1 84 ? 5.042 3.210 -13.374 1.00 70.94 84 PRO A CA 1
ATOM 695 C C . PRO A 1 84 ? 5.391 3.188 -14.866 1.00 70.94 84 PRO A C 1
ATOM 697 O O . PRO A 1 84 ? 6.076 2.279 -15.335 1.00 70.94 84 PRO A O 1
ATOM 700 N N . GLU A 1 85 ? 4.893 4.168 -15.621 1.00 68.38 85 GLU A N 1
ATOM 701 C CA . GLU A 1 85 ? 5.300 4.364 -17.012 1.00 68.38 85 GLU A CA 1
ATOM 702 C C . GLU A 1 85 ? 6.772 4.783 -17.056 1.00 68.38 85 GLU A C 1
ATOM 704 O O . GLU A 1 85 ? 7.225 5.600 -16.247 1.00 68.38 85 GLU A O 1
ATOM 709 N N . THR A 1 86 ? 7.529 4.222 -17.998 1.00 60.06 86 THR A N 1
ATOM 710 C CA . THR A 1 86 ? 8.885 4.687 -18.287 1.00 60.06 86 THR A CA 1
ATOM 711 C C . THR A 1 86 ? 8.783 6.130 -18.775 1.00 60.06 86 THR A C 1
ATOM 713 O O . THR A 1 86 ? 8.054 6.392 -19.731 1.00 60.06 86 THR A O 1
ATOM 716 N N . ALA A 1 87 ? 9.499 7.064 -18.144 1.00 56.53 87 ALA A N 1
ATOM 717 C CA . ALA A 1 87 ? 9.703 8.379 -18.741 1.00 56.53 87 ALA A CA 1
ATOM 718 C C . ALA A 1 87 ? 10.440 8.162 -20.074 1.00 56.53 87 ALA A C 1
ATOM 720 O O . ALA A 1 87 ? 11.591 7.721 -20.074 1.00 56.53 87 ALA A O 1
ATOM 721 N N . GLY A 1 88 ? 9.715 8.331 -21.182 1.00 49.69 88 GLY A N 1
ATOM 722 C CA . GLY A 1 88 ? 10.250 8.237 -22.541 1.00 49.69 88 GLY A CA 1
ATOM 723 C C . GLY A 1 88 ? 11.163 9.399 -22.892 1.00 49.69 88 GLY A C 1
ATOM 724 O O . GLY A 1 88 ? 11.015 10.477 -22.273 1.00 49.69 88 GLY A O 1
#

Foldseek 3Di:
DDDDPPPPDDDDALQKWKWKDDPPDIDIGRDVVVVVVVVVVCLVVVDQTKIWMKIARHGPPDDADADPGRTPHPPIDGPGIDGDDRPD

pLDDT: mean 77.75, std 17.34, range [36.44, 94.88]

Solvent-accessible surface area (backbone atoms only — not comparable to full-atom values): 5562 Å² total; per-residue (Å²): 137,84,83,82,81,79,80,84,80,80,88,91,68,64,56,42,19,39,38,40,19,35,101,87,50,70,53,73,38,83,46,74,63,61,51,50,59,48,50,52,57,39,48,76,69,72,50,68,63,57,27,43,31,31,41,36,70,38,41,78,89,60,88,72,54,70,56,96,69,37,75,66,50,89,77,53,38,78,74,49,72,50,67,55,75,78,87,125

Radius of gyration: 15.71 Å; Cα contacts (8 Å, |Δi|>4): 132; chains: 1; bounding box: 50×24×38 Å

Secondary structure (DSSP, 8-state):
----------SSS---EEEEE-SS-EEEESSHHHHHHHHHHHHHTT----EEEEEESS-TT----EETTEE--TT-EEEEEE-PPP--

Sequence (88 aa):
MSKKLKNKFEPGQNTMHFFAANAFHWQAANDPRELSDFFDSFKMNNQTIPWSLYLVPRPLESEYEIDNYEPQVDGLVRVGTYQPETAG